Protein AF-A0A9K3H969-F1 (afdb_monomer_lite)

Sequence (69 aa):
MVEDEQKWPPWLKPLLRESFFVQCKLHADLHKSECNMYCLDCVNGALCSVCLHLHEDHRVIQVLVCSFW

Foldseek 3Di:
DDPPPPDDQPLPVLVVVADFQDFDPVPNPDPFRGQQKAFSVVSPGTGTPVVVVVQVVTDMDGHDDDPDD

Structure (mmCIF, N/CA/C/O backbon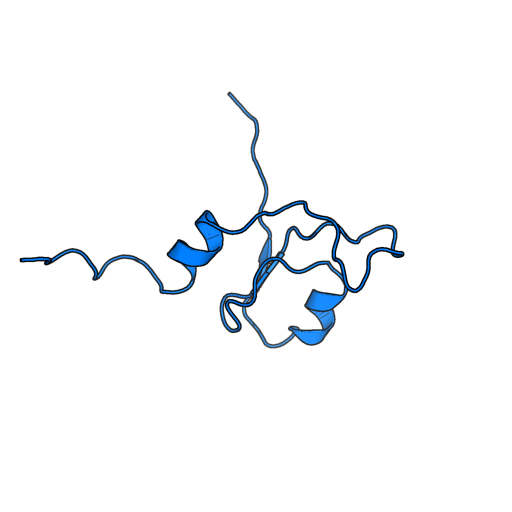e):
data_AF-A0A9K3H969-F1
#
_entry.id   AF-A0A9K3H969-F1
#
loop_
_atom_site.group_PDB
_atom_site.id
_atom_site.type_symbol
_atom_site.label_atom_id
_atom_site.label_alt_id
_atom_site.label_comp_id
_atom_site.label_asym_id
_atom_site.label_entity_id
_atom_site.label_seq_id
_atom_site.pdbx_PDB_ins_code
_atom_site.Cartn_x
_atom_site.Cartn_y
_atom_site.Cartn_z
_atom_site.occupancy
_atom_site.B_iso_or_equiv
_atom_site.auth_seq_id
_atom_site.auth_comp_id
_atom_site.auth_asym_id
_atom_site.auth_atom_id
_atom_site.pdbx_PDB_model_num
ATOM 1 N N . MET A 1 1 ? -5.720 3.534 30.683 1.00 46.22 1 MET A N 1
ATOM 2 C CA . MET A 1 1 ? -4.641 3.022 29.814 1.00 46.22 1 MET A CA 1
ATOM 3 C C . MET A 1 1 ? -5.272 2.769 28.457 1.00 46.22 1 MET A C 1
ATOM 5 O O . MET A 1 1 ? -6.149 1.931 28.383 1.00 46.22 1 MET A O 1
ATOM 9 N N . VAL A 1 2 ? -4.840 3.535 27.451 1.00 54.72 2 VAL A N 1
ATOM 10 C CA . VAL A 1 2 ? -5.065 3.345 26.002 1.00 54.72 2 VAL A CA 1
ATOM 11 C C . VAL A 1 2 ? -6.524 3.353 25.498 1.00 54.72 2 VAL A C 1
ATOM 13 O O . VAL A 1 2 ? -7.020 2.379 24.951 1.00 54.72 2 VAL A O 1
ATOM 16 N N . GLU A 1 3 ? -7.189 4.506 25.596 1.00 52.25 3 GLU A N 1
ATOM 17 C CA . GLU A 1 3 ? -8.442 4.799 24.878 1.00 52.25 3 GLU A CA 1
ATOM 18 C C . GLU A 1 3 ? -8.190 5.891 23.823 1.00 52.25 3 GLU A C 1
ATOM 20 O O . GLU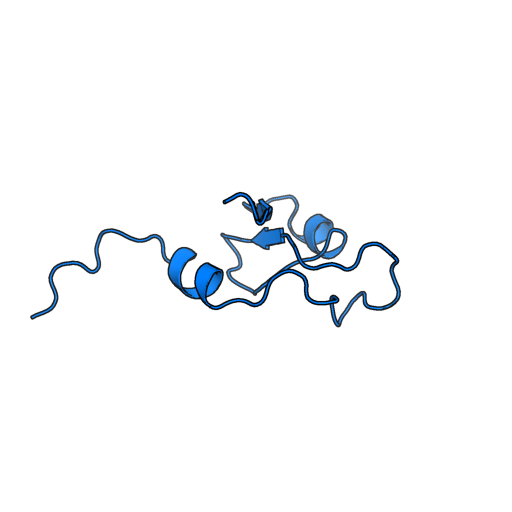 A 1 3 ? -8.498 7.055 24.033 1.00 52.25 3 GLU A O 1
ATOM 25 N N . ASP A 1 4 ? -7.561 5.523 22.701 1.00 54.34 4 ASP A N 1
ATOM 26 C CA . ASP A 1 4 ? -7.710 6.233 21.406 1.00 54.34 4 ASP A CA 1
ATOM 27 C C . ASP A 1 4 ? -7.373 5.325 20.197 1.00 54.34 4 ASP A C 1
ATOM 29 O O . ASP A 1 4 ? -7.226 5.787 19.071 1.00 54.34 4 ASP A O 1
ATOM 33 N N . GLU A 1 5 ? -7.291 3.997 20.360 1.00 57.12 5 GLU A N 1
ATOM 34 C CA . GLU A 1 5 ? -6.990 3.091 19.232 1.00 57.12 5 GLU A CA 1
ATOM 35 C C . GLU A 1 5 ? -8.188 2.847 18.287 1.00 57.12 5 GLU A C 1
ATOM 37 O O . GLU A 1 5 ? -8.123 2.008 17.393 1.00 57.12 5 GLU A O 1
ATOM 42 N N . GLN A 1 6 ? -9.273 3.612 18.437 1.00 57.50 6 GLN A N 1
ATOM 43 C CA . GLN A 1 6 ? -10.538 3.460 17.708 1.00 57.50 6 GLN A CA 1
ATOM 44 C C . GLN A 1 6 ? -10.719 4.385 16.487 1.00 57.50 6 GLN A C 1
ATOM 46 O O . GLN A 1 6 ? -11.840 4.527 16.009 1.00 57.50 6 GLN A O 1
ATOM 51 N N . LYS A 1 7 ? -9.672 5.025 15.948 1.00 65.75 7 LYS A N 1
ATOM 52 C CA . LYS A 1 7 ? -9.854 5.992 14.837 1.00 65.75 7 LYS A CA 1
ATOM 53 C C . LYS A 1 7 ? -9.209 5.644 13.506 1.00 65.75 7 LYS A C 1
ATOM 55 O O . LYS A 1 7 ? -9.485 6.325 12.522 1.00 65.75 7 LYS A O 1
ATOM 60 N N . TRP A 1 8 ? -8.388 4.601 13.435 1.00 71.25 8 TRP A N 1
ATOM 61 C CA . TRP A 1 8 ? -7.603 4.342 12.230 1.00 71.25 8 TRP A CA 1
ATOM 62 C C . TRP A 1 8 ? -7.908 2.967 11.652 1.00 71.25 8 TRP A C 1
ATOM 64 O O . TRP A 1 8 ? -7.853 1.976 12.384 1.00 71.25 8 TRP A O 1
ATOM 74 N N . PRO A 1 9 ? -8.214 2.877 10.348 1.00 78.75 9 PRO A N 1
ATOM 75 C CA . PRO A 1 9 ? -8.433 1.590 9.723 1.00 78.75 9 PRO A CA 1
ATOM 76 C C . PRO A 1 9 ? -7.138 0.759 9.737 1.00 78.75 9 PRO A C 1
ATOM 78 O O . PRO A 1 9 ? -6.038 1.318 9.662 1.00 78.75 9 PRO A O 1
ATOM 81 N N . PRO A 1 10 ? -7.242 -0.580 9.808 1.00 76.25 10 PRO A N 1
ATOM 82 C CA . PRO A 1 10 ? -6.090 -1.467 9.993 1.00 76.25 10 PRO A CA 1
ATOM 83 C C . PRO A 1 10 ? -5.053 -1.371 8.864 1.00 76.25 10 PRO A C 1
ATOM 85 O O . PRO A 1 10 ? -3.876 -1.629 9.096 1.00 76.25 10 PRO A O 1
ATOM 88 N N . TRP A 1 11 ? -5.461 -0.933 7.671 1.00 80.94 11 TRP A N 1
ATOM 89 C CA . TRP A 1 11 ? -4.592 -0.723 6.513 1.00 80.94 11 TRP A CA 1
ATOM 90 C C . TRP A 1 11 ? -3.753 0.563 6.577 1.00 80.94 11 TRP A C 1
ATOM 92 O O . TRP A 1 11 ? -2.793 0.696 5.827 1.00 80.94 11 TRP A O 1
ATOM 102 N N . LEU A 1 12 ? -4.050 1.513 7.471 1.00 80.56 12 LEU A N 1
ATOM 103 C CA . LEU A 1 12 ? -3.368 2.813 7.486 1.00 80.56 12 LEU A CA 1
ATOM 104 C C . LEU A 1 12 ? -1.956 2.751 8.082 1.00 80.56 12 LEU A C 1
ATOM 106 O O . LEU A 1 12 ? -1.013 3.306 7.521 1.00 80.56 12 LEU A O 1
ATOM 110 N N . LYS A 1 13 ? -1.799 2.074 9.225 1.00 82.12 13 LYS A N 1
ATOM 111 C CA . LYS A 1 13 ? -0.488 1.871 9.868 1.00 82.12 13 LYS A CA 1
ATOM 112 C C . LYS A 1 13 ? 0.530 1.209 8.917 1.00 82.12 13 LYS A C 1
ATOM 114 O O . LYS A 1 13 ? 1.646 1.723 8.836 1.00 82.12 13 LYS A O 1
ATOM 119 N N . PRO A 1 14 ? 0.199 0.104 8.217 1.00 82.00 14 PRO A N 1
ATOM 120 C CA . PRO A 1 14 ? 1.117 -0.514 7.267 1.00 82.00 14 PRO A CA 1
ATOM 121 C C . PRO A 1 14 ? 1.327 0.353 6.028 1.00 82.00 14 PRO A C 1
ATOM 123 O O . PRO A 1 14 ? 2.473 0.507 5.632 1.00 82.00 14 PRO A O 1
ATOM 126 N N . LEU A 1 15 ? 0.286 1.001 5.489 1.00 84.19 15 LEU A N 1
ATOM 127 C CA . LEU A 1 15 ? 0.431 1.943 4.375 1.00 84.19 15 LEU A CA 1
ATOM 128 C C . LEU A 1 15 ? 1.508 3.000 4.662 1.00 84.19 15 LEU A C 1
ATOM 130 O O . LEU A 1 15 ? 2.412 3.174 3.864 1.00 84.19 15 LEU A O 1
ATOM 134 N N . LEU A 1 16 ? 1.463 3.667 5.817 1.00 81.19 16 LEU A N 1
ATOM 135 C CA . LEU A 1 16 ? 2.425 4.724 6.163 1.00 81.19 16 LEU A CA 1
ATOM 136 C C . LEU A 1 16 ? 3.860 4.223 6.397 1.00 81.19 16 LEU A C 1
ATOM 138 O O . LEU A 1 16 ? 4.798 5.014 6.325 1.00 81.19 16 LEU A O 1
ATOM 142 N N . ARG A 1 17 ? 4.035 2.942 6.738 1.00 81.94 17 ARG A N 1
ATOM 143 C CA . ARG A 1 17 ? 5.359 2.323 6.926 1.00 81.94 17 ARG A CA 1
ATOM 144 C C . ARG A 1 17 ? 5.931 1.755 5.634 1.00 81.94 17 ARG A C 1
ATOM 146 O O . ARG A 1 17 ? 7.135 1.512 5.569 1.00 81.94 17 ARG A O 1
ATOM 153 N N . GLU A 1 18 ? 5.078 1.503 4.654 1.00 84.06 18 GLU A N 1
ATOM 154 C CA . GLU A 1 18 ? 5.467 0.848 3.422 1.00 84.06 18 GLU A CA 1
ATOM 155 C C . GLU A 1 18 ? 6.260 1.792 2.515 1.00 84.06 18 GLU A C 1
ATOM 157 O O . GLU A 1 18 ? 6.037 3.002 2.471 1.00 84.06 18 GLU A O 1
ATOM 162 N N . SER A 1 19 ? 7.217 1.230 1.778 1.00 78.25 19 SER A N 1
ATOM 163 C CA . SER A 1 19 ? 8.004 1.983 0.801 1.00 78.25 19 SER A CA 1
ATOM 164 C C . SER A 1 19 ? 7.309 1.949 -0.558 1.00 78.25 19 SER A C 1
ATOM 166 O O . SER A 1 19 ? 7.339 0.936 -1.255 1.00 78.25 19 SER A O 1
ATOM 168 N N . PHE A 1 20 ? 6.686 3.061 -0.939 1.00 78.50 20 PHE A N 1
ATOM 169 C CA . PHE A 1 20 ? 6.144 3.255 -2.286 1.00 78.50 20 PHE A CA 1
ATOM 170 C C . PHE A 1 20 ? 7.237 3.719 -3.255 1.00 78.50 20 PHE A C 1
ATOM 172 O O . PHE A 1 20 ? 8.286 4.198 -2.829 1.00 78.50 20 PHE A O 1
ATOM 179 N N . PHE A 1 21 ? 6.983 3.592 -4.561 1.00 78.12 21 PHE A N 1
ATOM 180 C CA . PHE A 1 21 ? 7.916 3.932 -5.651 1.00 78.12 21 PHE A CA 1
ATOM 181 C C . PHE A 1 21 ? 9.158 3.031 -5.727 1.00 78.12 21 PHE A C 1
ATOM 183 O O . PHE A 1 21 ? 10.160 3.375 -6.348 1.00 78.12 21 PHE A O 1
ATOM 190 N N . VAL A 1 22 ? 9.090 1.843 -5.127 1.00 79.00 22 VAL A N 1
ATOM 191 C CA . VAL A 1 22 ? 10.109 0.804 -5.304 1.00 79.00 22 VAL A CA 1
ATOM 192 C C . VAL A 1 22 ? 9.840 0.000 -6.572 1.00 79.00 22 VAL A C 1
ATOM 194 O O . VAL A 1 22 ? 8.694 -0.160 -6.994 1.00 79.00 22 VAL A O 1
ATOM 197 N N . GLN A 1 23 ? 10.894 -0.546 -7.172 1.00 77.19 23 GLN A N 1
ATOM 198 C CA . GLN A 1 23 ? 10.753 -1.471 -8.290 1.00 77.19 23 GLN A CA 1
ATOM 199 C C . GLN A 1 23 ? 10.214 -2.812 -7.780 1.00 77.19 23 GLN A C 1
ATOM 201 O O . GLN A 1 23 ? 10.769 -3.416 -6.857 1.00 77.19 23 GLN A O 1
ATOM 206 N N . CYS A 1 24 ? 9.128 -3.289 -8.386 1.00 80.06 24 CYS A N 1
ATOM 207 C CA . CYS A 1 24 ? 8.548 -4.579 -8.047 1.00 80.06 24 CYS A CA 1
ATOM 208 C C . CYS A 1 24 ? 9.581 -5.693 -8.261 1.00 80.06 24 CYS A C 1
ATOM 210 O O . CYS A 1 24 ? 10.012 -5.923 -9.387 1.00 80.06 24 CYS A O 1
ATOM 212 N N . LYS A 1 25 ? 9.941 -6.429 -7.202 1.00 73.75 25 LYS A N 1
ATOM 213 C CA . LYS A 1 25 ? 10.908 -7.542 -7.289 1.00 73.75 25 LYS A CA 1
ATOM 214 C C . LYS A 1 25 ? 10.433 -8.680 -8.199 1.00 73.75 25 LYS A C 1
ATOM 216 O O . LYS A 1 25 ? 11.259 -9.360 -8.792 1.00 73.75 25 LYS A O 1
ATOM 221 N N . LEU A 1 26 ? 9.117 -8.879 -8.301 1.00 71.50 26 LEU A N 1
ATOM 222 C CA . LEU A 1 26 ? 8.504 -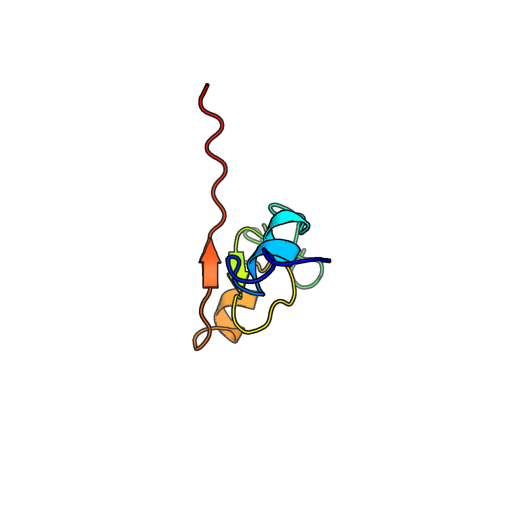9.927 -9.128 1.00 71.50 26 LEU A CA 1
ATOM 223 C C . LEU A 1 26 ? 8.413 -9.535 -10.606 1.00 71.50 26 LEU A C 1
ATOM 225 O O . LEU A 1 26 ? 8.489 -10.394 -11.475 1.00 71.50 26 LEU A O 1
ATOM 229 N N . HIS A 1 27 ? 8.272 -8.240 -10.888 1.00 75.06 27 HIS A N 1
ATOM 230 C CA . HIS A 1 27 ? 8.071 -7.718 -12.239 1.00 75.06 27 HIS A CA 1
ATOM 231 C C . HIS A 1 27 ? 9.195 -6.766 -12.652 1.00 75.06 27 HIS A C 1
ATOM 233 O O . HIS A 1 27 ? 8.972 -5.875 -13.462 1.00 75.06 27 HIS A O 1
ATOM 239 N N . ALA A 1 28 ? 10.403 -6.924 -12.106 1.00 65.50 28 ALA A N 1
ATOM 240 C CA . ALA A 1 28 ? 11.500 -5.967 -12.269 1.00 65.50 28 ALA A CA 1
ATOM 241 C C . ALA A 1 28 ? 11.844 -5.658 -13.741 1.00 65.50 28 ALA A C 1
ATOM 243 O O . ALA A 1 28 ? 12.330 -4.572 -14.032 1.00 65.50 28 ALA A O 1
ATOM 244 N N . ASP A 1 29 ? 11.544 -6.577 -14.655 1.00 61.12 29 ASP A N 1
ATOM 245 C CA . ASP A 1 29 ? 11.832 -6.473 -16.087 1.00 61.12 29 ASP A CA 1
ATOM 246 C C . ASP A 1 29 ? 10.856 -5.564 -16.867 1.00 61.12 29 ASP A C 1
ATOM 248 O O . ASP A 1 29 ? 11.153 -5.099 -17.964 1.00 61.12 29 ASP A O 1
ATOM 252 N N . LEU A 1 30 ? 9.677 -5.271 -16.307 1.00 62.19 30 LEU A N 1
ATOM 253 C CA . LEU A 1 30 ? 8.656 -4.485 -16.998 1.00 62.19 30 LEU A CA 1
ATOM 254 C C . LEU A 1 30 ? 8.853 -2.978 -16.778 1.00 62.19 30 LEU A C 1
ATOM 256 O O . LEU A 1 30 ? 8.977 -2.482 -15.662 1.00 62.19 30 LEU A O 1
ATOM 260 N N . HIS A 1 31 ? 8.778 -2.217 -17.870 1.00 57.69 31 HIS A N 1
ATOM 261 C CA . HIS A 1 31 ? 8.968 -0.758 -17.935 1.00 57.69 31 HIS A CA 1
ATOM 262 C C . HIS A 1 31 ? 7.910 0.077 -17.157 1.00 57.69 31 HIS A C 1
ATOM 264 O O . HIS A 1 31 ? 7.869 1.298 -17.290 1.00 57.69 31 HIS A O 1
ATOM 270 N N . LYS A 1 32 ? 7.027 -0.573 -16.378 1.00 59.50 32 LYS A N 1
ATOM 271 C CA . LYS A 1 32 ? 5.957 0.010 -15.539 1.00 59.50 32 LYS A CA 1
ATOM 272 C C . LYS A 1 32 ? 5.877 -0.660 -14.156 1.00 59.50 32 LYS A C 1
ATOM 274 O O . LYS A 1 32 ? 4.791 -0.914 -13.632 1.00 59.50 32 LYS A O 1
ATOM 279 N N . SER A 1 33 ? 7.031 -0.994 -13.589 1.00 63.59 33 SER A N 1
ATOM 280 C CA . SER A 1 33 ? 7.135 -1.763 -12.340 1.00 63.59 33 SER A CA 1
ATOM 281 C C . SER A 1 33 ? 7.309 -0.922 -11.087 1.00 63.59 33 SER A C 1
ATOM 283 O O . SER A 1 33 ? 7.678 -1.453 -10.041 1.00 63.59 33 SER A O 1
ATOM 285 N N . GLU A 1 34 ? 7.017 0.372 -11.171 1.00 78.38 34 GLU A N 1
ATOM 286 C CA . GLU A 1 34 ? 6.924 1.224 -9.995 1.00 78.38 34 GLU A CA 1
ATOM 287 C C . GLU A 1 34 ? 5.732 0.789 -9.139 1.00 78.38 34 GLU A C 1
ATOM 289 O O . GLU A 1 34 ? 4.574 0.815 -9.568 1.00 78.38 34 GLU A O 1
ATOM 294 N N . CYS A 1 35 ? 6.025 0.360 -7.914 1.00 81.69 35 CYS A N 1
ATOM 295 C CA . CYS A 1 35 ? 5.016 0.028 -6.926 1.00 81.69 35 CYS A CA 1
ATOM 296 C C . CYS A 1 35 ? 4.443 1.312 -6.314 1.00 81.69 35 CYS A C 1
ATOM 298 O O . CYS A 1 35 ? 4.915 1.786 -5.281 1.00 81.69 35 CYS A O 1
ATOM 300 N N . ASN A 1 36 ? 3.435 1.888 -6.962 1.00 84.00 36 ASN A N 1
ATOM 301 C CA . ASN A 1 36 ? 2.704 3.065 -6.481 1.00 84.00 36 ASN A CA 1
ATOM 302 C C . ASN A 1 36 ? 1.253 2.752 -6.078 1.00 84.00 36 ASN A C 1
ATOM 304 O O . ASN A 1 36 ? 0.510 3.663 -5.720 1.00 84.00 36 ASN A O 1
ATOM 308 N N . MET A 1 37 ? 0.844 1.484 -6.121 1.00 86.69 37 MET A N 1
ATOM 309 C CA . MET A 1 37 ? -0.487 1.037 -5.713 1.00 86.69 37 MET A CA 1
ATOM 310 C C . MET A 1 37 ? -0.416 0.301 -4.373 1.00 86.69 37 MET A C 1
ATOM 312 O O . MET A 1 37 ? 0.614 -0.271 -4.025 1.00 86.69 37 MET A O 1
ATOM 316 N N . TYR A 1 38 ? -1.515 0.260 -3.627 1.00 87.19 38 TYR A N 1
ATOM 317 C CA . TYR A 1 38 ? -1.616 -0.484 -2.372 1.00 87.19 38 TYR A CA 1
ATOM 318 C C . TYR A 1 38 ? -2.992 -1.123 -2.222 1.00 87.19 38 TYR A C 1
ATOM 320 O O . TYR A 1 38 ? -4.004 -0.447 -2.394 1.00 87.19 38 TYR A O 1
ATOM 328 N N . CYS A 1 39 ? -3.039 -2.411 -1.880 1.00 87.62 39 CYS A N 1
ATOM 329 C CA . CYS A 1 39 ? -4.288 -3.138 -1.662 1.00 87.62 39 CYS A CA 1
ATOM 330 C C . CYS A 1 39 ? -4.687 -3.105 -0.184 1.00 87.62 39 CYS A C 1
ATOM 332 O O . CYS A 1 39 ? -3.971 -3.621 0.673 1.00 87.62 39 CYS A O 1
ATOM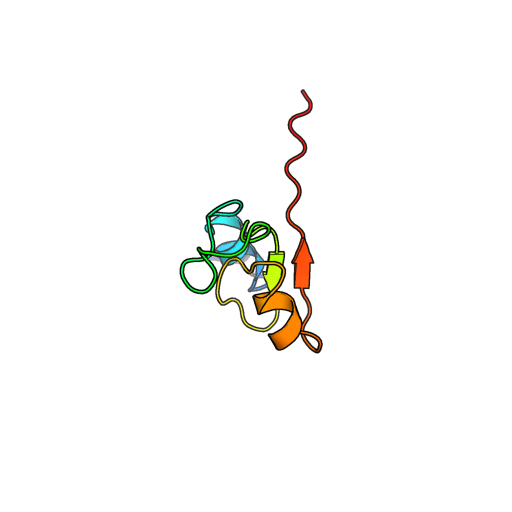 334 N N . LEU A 1 40 ? -5.870 -2.561 0.098 1.00 84.50 40 LEU A N 1
ATOM 335 C CA . LEU A 1 40 ? -6.429 -2.431 1.443 1.00 84.50 40 LEU A CA 1
ATOM 336 C C . LEU A 1 40 ? -6.936 -3.765 2.005 1.00 84.50 40 LEU A C 1
ATOM 338 O O . LEU A 1 40 ? -6.864 -3.961 3.214 1.00 84.50 40 LEU A O 1
ATOM 342 N N . ASP A 1 41 ? -7.418 -4.669 1.148 1.00 82.81 41 ASP A N 1
ATOM 343 C CA . ASP A 1 41 ? -7.890 -6.000 1.558 1.00 82.81 41 ASP A CA 1
ATOM 344 C C . ASP A 1 41 ? -6.740 -6.957 1.898 1.00 82.81 41 ASP A C 1
ATOM 346 O O . ASP A 1 41 ? -6.767 -7.628 2.926 1.00 82.81 41 ASP A O 1
ATOM 350 N N . CYS A 1 42 ? -5.696 -7.006 1.064 1.00 81.38 42 CYS A N 1
ATOM 351 C CA . CYS A 1 42 ? -4.560 -7.899 1.296 1.00 81.38 42 CYS A CA 1
ATOM 352 C C . CYS A 1 42 ? -3.548 -7.361 2.304 1.00 81.38 42 CYS A C 1
ATOM 354 O O . CYS A 1 42 ? -2.849 -8.160 2.920 1.00 81.38 42 CYS A O 1
ATOM 356 N N . VAL A 1 43 ? -3.411 -6.034 2.430 1.00 78.88 43 VAL A N 1
ATOM 357 C CA . VAL A 1 43 ? -2.416 -5.395 3.312 1.00 78.88 43 VAL A CA 1
ATOM 358 C C . VAL A 1 43 ? -0.993 -5.951 3.062 1.00 78.88 43 VAL A C 1
ATOM 360 O O . VAL A 1 43 ? -0.171 -6.046 3.967 1.00 78.88 43 VAL A O 1
ATOM 363 N N . ASN A 1 44 ? -0.694 -6.352 1.819 1.00 73.25 44 ASN A N 1
ATOM 364 C CA . ASN A 1 44 ? 0.482 -7.163 1.460 1.00 73.25 44 ASN A CA 1
ATOM 365 C C . ASN A 1 44 ? 1.608 -6.337 0.805 1.00 73.25 44 ASN A C 1
ATOM 367 O O . ASN A 1 44 ? 2.376 -6.837 -0.013 1.00 73.25 44 ASN A O 1
ATOM 371 N N . GLY A 1 45 ? 1.671 -5.047 1.141 1.00 79.50 45 GLY A N 1
ATOM 372 C CA . GLY A 1 45 ? 2.684 -4.118 0.638 1.00 79.50 45 GLY A CA 1
ATOM 373 C C . GLY A 1 45 ? 2.321 -3.424 -0.678 1.00 79.50 45 GLY A C 1
ATOM 374 O O . GLY A 1 45 ? 1.179 -3.468 -1.148 1.00 79.50 45 GLY A O 1
ATOM 375 N N . ALA A 1 46 ? 3.302 -2.717 -1.242 1.00 84.00 46 ALA A N 1
ATOM 376 C CA . ALA A 1 46 ? 3.129 -1.919 -2.452 1.00 84.00 46 ALA A CA 1
ATOM 377 C C . ALA A 1 46 ? 3.091 -2.789 -3.725 1.00 84.00 46 ALA A C 1
ATOM 379 O O . ALA A 1 46 ? 3.935 -3.659 -3.953 1.00 84.00 46 ALA A O 1
ATOM 380 N N . LEU A 1 47 ? 2.115 -2.517 -4.587 1.00 86.25 47 LEU A N 1
ATOM 381 C CA . LEU A 1 47 ? 1.809 -3.252 -5.808 1.00 86.25 47 LEU A CA 1
ATOM 382 C C . LEU A 1 47 ? 2.150 -2.411 -7.040 1.00 86.25 47 LEU A C 1
ATOM 384 O O . LEU A 1 47 ? 1.983 -1.191 -7.049 1.00 86.25 47 LEU A O 1
ATOM 388 N N . CYS A 1 48 ? 2.588 -3.082 -8.103 1.00 85.44 48 CYS A N 1
ATOM 389 C CA . CYS A 1 48 ? 2.740 -2.479 -9.426 1.00 85.44 48 CYS A CA 1
ATOM 390 C C . CYS A 1 48 ? 1.468 -2.655 -10.267 1.00 85.44 48 CYS A C 1
ATOM 392 O O . CYS A 1 48 ? 0.563 -3.414 -9.907 1.00 85.44 48 CYS A O 1
ATOM 394 N N . SER A 1 49 ? 1.434 -2.019 -11.441 1.00 81.62 49 SER A N 1
ATOM 395 C CA . SER A 1 49 ? 0.313 -2.117 -12.386 1.00 81.62 49 SER A CA 1
ATOM 396 C C . SER A 1 49 ? -0.015 -3.551 -12.829 1.00 81.62 49 SER A C 1
ATOM 398 O O . SER A 1 49 ? -1.135 -3.794 -13.264 1.00 81.62 49 SER A O 1
ATOM 400 N N . VAL A 1 50 ? 0.935 -4.488 -12.751 1.00 80.75 50 VAL A N 1
ATOM 401 C CA . VAL A 1 50 ? 0.722 -5.898 -13.124 1.00 80.75 50 VAL A CA 1
ATOM 402 C C . VAL A 1 50 ? 0.122 -6.682 -11.964 1.00 80.75 50 VAL A C 1
ATOM 404 O O . VAL A 1 50 ? -0.870 -7.381 -12.146 1.00 80.75 50 VAL A O 1
ATOM 407 N N . CYS A 1 51 ? 0.660 -6.509 -10.751 1.00 80.81 51 CYS A N 1
ATOM 408 C CA . CYS A 1 51 ? 0.075 -7.106 -9.549 1.00 80.81 51 CYS A CA 1
ATOM 409 C C . CYS A 1 51 ? -1.366 -6.627 -9.327 1.00 80.81 51 CYS A C 1
ATOM 411 O O . CYS A 1 51 ? -2.180 -7.378 -8.808 1.00 80.81 51 CYS A O 1
ATOM 413 N N . LEU A 1 52 ? -1.695 -5.408 -9.764 1.00 80.81 52 LEU A N 1
ATOM 414 C CA . LEU A 1 52 ? -3.055 -4.872 -9.738 1.00 80.81 52 LEU A CA 1
ATOM 415 C C . LEU A 1 52 ? -4.069 -5.773 -10.455 1.00 80.81 52 LEU A C 1
ATOM 417 O O . LEU A 1 52 ? -5.190 -5.908 -9.984 1.00 80.81 52 LEU A O 1
ATOM 421 N N . HIS A 1 53 ? -3.678 -6.407 -11.564 1.00 80.50 53 HIS A N 1
ATOM 422 C CA . HIS A 1 53 ? -4.571 -7.264 -12.347 1.00 80.50 53 HIS A CA 1
ATOM 423 C C . HIS A 1 53 ? -4.988 -8.525 -11.573 1.00 80.50 53 HIS A C 1
ATOM 425 O O . HIS A 1 53 ? -6.086 -9.024 -11.753 1.00 80.50 53 HIS A O 1
ATOM 431 N N . LEU A 1 54 ? -4.139 -9.000 -10.656 1.00 79.69 54 LEU A N 1
ATOM 432 C CA . LEU A 1 54 ? -4.447 -10.105 -9.736 1.00 79.69 54 LEU A CA 1
ATOM 433 C C . LEU A 1 54 ? -5.321 -9.670 -8.547 1.00 79.69 54 LEU A C 1
ATOM 435 O O . LEU A 1 54 ? -5.776 -10.509 -7.775 1.00 79.69 54 LEU A O 1
ATOM 439 N N . HIS A 1 55 ? -5.531 -8.363 -8.386 1.00 82.38 55 HIS A N 1
ATOM 440 C CA . HIS A 1 55 ? -6.291 -7.741 -7.306 1.00 82.38 55 HIS A CA 1
ATOM 441 C C . HIS A 1 55 ? -7.483 -6.936 -7.848 1.00 82.38 55 HIS A C 1
ATOM 443 O O . HIS A 1 55 ? -7.891 -5.959 -7.224 1.00 82.38 55 HIS A O 1
ATOM 449 N N . GLU A 1 56 ? -8.041 -7.332 -8.998 1.00 77.75 56 GLU A N 1
ATOM 450 C CA . GLU A 1 56 ? -9.159 -6.631 -9.650 1.00 77.75 56 GLU A CA 1
ATOM 451 C C . GLU A 1 56 ? -10.422 -6.537 -8.775 1.00 77.75 56 GLU A C 1
ATOM 453 O O . GLU A 1 56 ? -11.148 -5.548 -8.859 1.00 77.75 56 GLU A O 1
ATOM 458 N N . ASP A 1 57 ? -10.641 -7.517 -7.893 1.00 85.12 57 ASP A N 1
ATOM 459 C CA . ASP A 1 57 ? -11.785 -7.568 -6.968 1.00 85.12 57 ASP A CA 1
ATOM 460 C C . ASP A 1 57 ? -11.503 -6.892 -5.611 1.00 85.12 57 ASP A C 1
ATOM 462 O O . ASP A 1 57 ? -12.376 -6.777 -4.754 1.00 85.12 57 ASP A O 1
ATOM 466 N N . HIS A 1 58 ? -10.273 -6.428 -5.379 1.00 88.62 58 HIS A N 1
ATOM 467 C CA . HIS A 1 58 ? -9.888 -5.835 -4.101 1.00 88.62 58 HIS A CA 1
ATOM 468 C C . HIS A 1 58 ? -9.897 -4.311 -4.144 1.00 88.62 58 HIS A C 1
ATOM 470 O O . HIS A 1 58 ? -9.769 -3.676 -5.190 1.00 88.62 58 HIS A O 1
ATOM 476 N N . ARG A 1 59 ? -9.982 -3.682 -2.967 1.00 86.44 59 ARG A N 1
ATOM 477 C CA . ARG A 1 59 ? -9.874 -2.225 -2.866 1.00 86.44 59 ARG A CA 1
ATOM 478 C C . ARG A 1 59 ? -8.415 -1.811 -2.905 1.00 86.44 59 ARG A C 1
ATOM 480 O O . ARG A 1 59 ? -7.664 -2.023 -1.955 1.00 86.44 59 ARG A O 1
ATOM 487 N N . VAL A 1 60 ? -8.032 -1.177 -4.000 1.00 86.81 60 VAL A N 1
ATOM 488 C CA . VAL A 1 60 ? -6.677 -0.693 -4.267 1.00 86.81 60 VAL A CA 1
ATOM 489 C C . VAL A 1 60 ? -6.671 0.824 -4.361 1.00 86.81 60 VAL A C 1
ATOM 491 O O . VAL A 1 60 ? -7.570 1.428 -4.941 1.00 86.81 60 VAL A O 1
ATOM 494 N N . ILE A 1 61 ? -5.650 1.443 -3.779 1.00 86.50 61 ILE A N 1
ATOM 495 C CA . ILE A 1 61 ? -5.434 2.888 -3.823 1.00 86.50 61 ILE A CA 1
ATOM 496 C C . ILE A 1 61 ? -4.103 3.200 -4.497 1.00 86.50 61 ILE A C 1
ATOM 498 O O . ILE A 1 61 ? -3.139 2.451 -4.346 1.00 86.50 61 ILE A O 1
ATOM 502 N N . GLN A 1 62 ? -4.052 4.308 -5.230 1.00 87.12 62 GLN A N 1
ATOM 503 C CA . GLN A 1 62 ? -2.821 4.828 -5.811 1.00 87.12 62 GLN A CA 1
ATOM 504 C C . GLN A 1 62 ? -2.235 5.892 -4.888 1.00 87.12 62 GLN A C 1
ATOM 506 O O . GLN A 1 62 ? -2.908 6.864 -4.544 1.00 87.12 62 GLN A O 1
ATOM 511 N N . VAL A 1 63 ? -0.979 5.717 -4.496 1.00 84.06 63 VAL A N 1
ATOM 512 C CA . VAL A 1 63 ? -0.243 6.703 -3.711 1.00 84.06 63 VAL A CA 1
ATOM 513 C C . VAL A 1 63 ? 0.395 7.696 -4.673 1.00 84.06 63 VAL A C 1
ATOM 515 O O . VAL A 1 63 ? 1.215 7.339 -5.517 1.00 84.06 63 VAL A O 1
ATOM 518 N N . LEU A 1 64 ? 0.004 8.959 -4.541 1.00 79.12 64 LEU A N 1
ATOM 519 C CA . LEU A 1 64 ? 0.573 10.082 -5.273 1.00 79.12 64 LEU A CA 1
ATOM 520 C C . LEU A 1 64 ? 1.253 11.000 -4.263 1.00 79.12 64 LEU A C 1
ATOM 522 O O . LEU A 1 64 ? 0.647 11.388 -3.264 1.00 79.12 64 LEU A O 1
ATOM 526 N N . VAL A 1 65 ? 2.512 11.349 -4.516 1.00 71.44 65 VAL A N 1
ATOM 527 C CA . VAL A 1 65 ? 3.231 12.329 -3.698 1.00 71.44 65 VAL A CA 1
ATOM 528 C C . VAL A 1 65 ? 3.031 13.700 -4.332 1.00 71.44 65 VAL A C 1
ATOM 530 O O . VAL A 1 65 ? 3.506 13.956 -5.436 1.00 71.44 65 VAL A O 1
ATOM 533 N N . CYS A 1 66 ? 2.321 14.587 -3.638 1.00 74.06 66 CYS A N 1
ATOM 534 C CA . CYS A 1 66 ? 2.271 16.001 -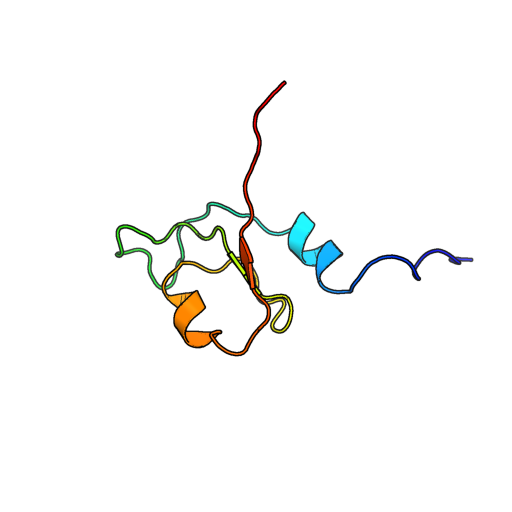3.997 1.00 74.06 66 CYS A CA 1
ATOM 535 C C . CYS A 1 66 ? 3.466 16.711 -3.358 1.00 74.06 66 CYS A C 1
ATOM 537 O O . CYS A 1 66 ? 3.428 17.063 -2.184 1.00 74.06 66 CYS A O 1
ATOM 539 N N . SER A 1 67 ? 4.522 16.939 -4.133 1.00 67.31 67 SER A N 1
ATOM 540 C CA . SER A 1 67 ? 5.733 17.638 -3.678 1.00 67.31 67 SER A CA 1
ATOM 541 C C . SER A 1 67 ? 5.607 19.173 -3.677 1.00 67.31 67 SER A C 1
ATOM 543 O O . SER A 1 67 ? 6.616 19.857 -3.803 1.00 67.31 67 SER A O 1
ATOM 545 N N . PHE A 1 68 ? 4.396 19.734 -3.589 1.00 69.75 68 PHE A N 1
ATOM 546 C CA . PHE A 1 68 ? 4.189 21.187 -3.613 1.00 69.75 68 PHE A CA 1
ATOM 547 C C . PHE A 1 68 ? 4.194 21.781 -2.194 1.00 69.75 68 PHE A C 1
ATOM 549 O O . PHE A 1 68 ? 3.203 21.674 -1.469 1.00 69.75 68 PHE A O 1
ATOM 556 N N . TRP A 1 69 ? 5.309 22.433 -1.847 1.00 45.38 69 TRP A N 1
ATOM 557 C CA . TRP A 1 69 ? 5.381 23.647 -1.027 1.00 45.38 69 TRP A CA 1
ATOM 558 C C . TRP A 1 69 ? 6.394 24.595 -1.671 1.00 45.38 69 TRP A C 1
ATOM 560 O O . TRP A 1 69 ? 7.463 24.091 -2.087 1.00 45.38 69 TRP A O 1
#

pLDDT: mean 75.79, std 10.64, range [45.38, 88.62]

Radius of gyration: 14.05 Å; chains: 1;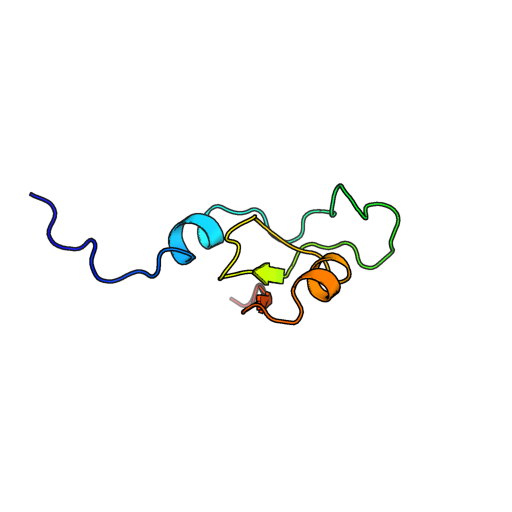 bounding box: 24×34×48 Å

Secondary structure (DSSP, 8-state):
----TTSS-TTHHHHHHS--SEEPSSSTTSTT-EE-EEETTT---EE-TTGGGGGTTS-EEE-------

Organism: Helianthus annuus (NCBI:txid4232)